Protein AF-A0A942HM84-F1 (afdb_monomer_lite)

Foldseek 3Di:
DVVVVVVVVVVVVVVVVVVVVCVVVVVVVDDPDPQDQLVDDDDDDPDPDDQSLLVLLLSQLLSQLCNLLVHGSVLVVQCLPDPVSVVVSCVVSVNDPVSSLVSLLRSNLRSLVSCCVVVVDPPVRSVVSNVCSVPDDSVVSSVCSVGVCCVVVCCCPSCVVPVVVVVVVDD

Radius of gyration: 23.22 Å; chains: 1; bounding box: 74×57×38 Å

Sequence (171 aa):
MSRAKLLVGGAILASLLLVGAYFAAGGASYEPLQTQDPCKPRPWRDPEGLQQIAEQFSLSALDGAACQLGVSRETLAQALASPEAREKFAKKYGIDDEKLAKAIRAGLIRAVDDAEEAGALTPILAVPLRGALEQMPLEEAIELVKDGRKLFEGANGILGPVSGLLEQLLP

pLDDT: mean 84.46, std 14.95, range [40.09, 97.5]

Structure (mmCIF, N/CA/C/O backbone):
data_AF-A0A942HM84-F1
#
_entry.id   AF-A0A942HM84-F1
#
loop_
_atom_site.group_PDB
_atom_site.id
_atom_site.type_symbol
_atom_site.label_atom_id
_atom_site.label_alt_id
_atom_site.label_comp_id
_atom_site.label_asym_id
_atom_site.label_entity_id
_atom_site.label_seq_id
_atom_site.pdbx_PDB_ins_code
_atom_site.Cartn_x
_atom_site.Cartn_y
_atom_site.Cartn_z
_atom_site.occupancy
_atom_site.B_iso_or_equiv
_atom_site.auth_seq_id
_atom_site.auth_comp_id
_atom_site.auth_asym_id
_atom_site.auth_atom_id
_atom_site.pdbx_PDB_model_num
ATOM 1 N N . MET A 1 1 ? -35.826 46.359 -10.840 1.00 58.72 1 MET A N 1
ATOM 2 C CA . MET A 1 1 ? -36.166 44.923 -10.666 1.00 58.72 1 MET A CA 1
ATOM 3 C C . MET A 1 1 ? -35.925 44.057 -11.907 1.00 58.72 1 MET A C 1
ATOM 5 O O . MET A 1 1 ? -35.516 42.918 -11.734 1.00 58.72 1 MET A O 1
ATOM 9 N N . SER A 1 2 ? -36.122 44.543 -13.139 1.00 74.38 2 SER A N 1
ATOM 10 C CA . SER A 1 2 ? -36.032 43.701 -14.352 1.00 74.38 2 SER A CA 1
ATOM 11 C C . SER A 1 2 ? -34.616 43.233 -14.723 1.00 74.38 2 SER A C 1
ATOM 13 O O . SER A 1 2 ? -34.453 42.095 -15.142 1.00 74.38 2 SER A O 1
ATOM 15 N N . ARG A 1 3 ? -33.573 44.049 -14.499 1.00 80.88 3 ARG A N 1
ATOM 16 C CA . ARG A 1 3 ? -32.171 43.659 -14.775 1.00 80.88 3 ARG A CA 1
ATOM 17 C C . ARG A 1 3 ? -31.666 42.538 -13.862 1.00 80.88 3 ARG A C 1
ATOM 19 O O . ARG A 1 3 ? -31.024 41.615 -14.337 1.00 80.88 3 ARG A O 1
ATOM 26 N N . ALA A 1 4 ? -32.015 42.585 -12.576 1.00 80.25 4 ALA A N 1
ATOM 27 C CA . ALA A 1 4 ? -31.665 41.530 -11.624 1.00 80.25 4 ALA A CA 1
ATOM 28 C C . ALA A 1 4 ? -32.347 40.199 -11.981 1.00 80.25 4 ALA A C 1
ATOM 30 O O . ALA A 1 4 ? -31.697 39.162 -11.991 1.00 80.25 4 ALA A O 1
ATOM 31 N N . LYS A 1 5 ? -33.633 40.235 -12.362 1.00 87.12 5 LYS A N 1
ATOM 32 C CA . LYS A 1 5 ? -34.357 39.042 -12.828 1.00 87.12 5 LYS A CA 1
ATOM 33 C C . LYS A 1 5 ? -33.765 38.464 -14.120 1.00 87.12 5 LYS A C 1
ATOM 35 O O . LYS A 1 5 ? -33.683 37.249 -14.239 1.00 87.12 5 LYS A O 1
ATOM 40 N N . LEU A 1 6 ? -33.318 39.314 -15.048 1.00 89.88 6 LEU A N 1
ATOM 41 C CA . LEU A 1 6 ? -32.644 38.883 -16.280 1.00 89.88 6 LEU A CA 1
ATOM 42 C C . LEU A 1 6 ? -31.278 38.244 -16.007 1.00 89.88 6 LEU A C 1
ATOM 44 O O . LEU A 1 6 ? -30.969 37.221 -16.605 1.00 89.88 6 LEU A O 1
ATOM 48 N N . LEU A 1 7 ? -30.486 38.801 -15.088 1.00 92.19 7 LEU A N 1
ATOM 49 C CA . LEU A 1 7 ? -29.196 38.219 -14.703 1.00 92.19 7 LEU A CA 1
ATOM 50 C C . LEU A 1 7 ? -29.369 36.867 -14.004 1.00 92.19 7 LEU A C 1
ATOM 52 O O . LEU A 1 7 ? -28.691 35.907 -14.358 1.00 92.19 7 LEU A O 1
ATOM 56 N N . VAL A 1 8 ? -30.312 36.771 -13.063 1.00 92.38 8 VAL A N 1
ATOM 57 C CA . VAL A 1 8 ? -30.623 35.509 -12.374 1.00 92.38 8 VAL A CA 1
ATOM 58 C C . VAL A 1 8 ? -31.156 34.470 -13.362 1.00 92.38 8 VAL A C 1
ATOM 60 O O . VAL A 1 8 ? -30.687 33.337 -13.368 1.00 92.38 8 VAL A O 1
ATOM 63 N N . GLY A 1 9 ? -32.083 34.858 -14.243 1.00 94.00 9 GLY A N 1
ATOM 64 C CA . GLY A 1 9 ? -32.607 33.971 -15.282 1.00 94.00 9 GLY A CA 1
ATOM 65 C C . GLY A 1 9 ? -31.525 33.497 -16.255 1.00 94.00 9 GLY A C 1
ATOM 66 O O . GLY A 1 9 ? -31.461 32.312 -16.565 1.00 94.00 9 GLY A O 1
ATOM 67 N N . GLY A 1 10 ? -30.636 34.398 -16.683 1.00 95.06 10 GLY A N 1
ATOM 68 C CA . GLY A 1 10 ? -29.509 34.073 -17.556 1.00 95.06 10 GLY A CA 1
ATOM 69 C C . GLY A 1 10 ? -28.513 33.109 -16.910 1.00 95.06 10 GLY A C 1
ATOM 70 O O . GLY A 1 10 ? -28.090 32.156 -17.558 1.00 95.06 10 GLY A O 1
ATOM 71 N N . ALA A 1 11 ? -28.191 33.302 -15.628 1.00 95.19 11 ALA A N 1
ATOM 72 C CA . ALA A 1 11 ? -27.314 32.398 -14.885 1.00 95.19 11 ALA A CA 1
ATOM 73 C C . ALA A 1 11 ? -27.915 30.989 -14.762 1.00 95.19 11 ALA A C 1
ATOM 75 O O . ALA A 1 11 ? -27.229 30.011 -15.044 1.00 95.19 11 ALA A O 1
ATOM 76 N N . ILE A 1 12 ? -29.207 30.883 -14.427 1.00 96.88 12 ILE A N 1
ATOM 77 C CA . ILE A 1 12 ? -29.910 29.592 -14.355 1.00 96.88 12 ILE A CA 1
ATOM 78 C C . ILE A 1 12 ? -29.875 28.886 -15.714 1.00 96.88 12 ILE A C 1
ATOM 80 O O . ILE A 1 12 ? -29.551 27.701 -15.786 1.00 96.88 12 ILE A O 1
ATOM 84 N N . LEU A 1 13 ? -30.171 29.613 -16.796 1.00 97.38 13 LEU A N 1
ATOM 85 C CA . LEU A 1 13 ? -30.169 29.050 -18.144 1.00 97.38 13 LEU A CA 1
ATOM 86 C C . LEU A 1 13 ? -28.773 28.547 -18.543 1.00 97.38 13 LEU A C 1
ATOM 88 O O . LEU A 1 13 ? -28.645 27.448 -19.077 1.00 97.38 13 LEU A O 1
ATOM 92 N N . ALA A 1 14 ? -27.731 29.326 -18.243 1.00 96.75 14 ALA A N 1
ATOM 93 C CA . ALA A 1 14 ? -26.346 28.953 -18.509 1.00 96.75 14 ALA A CA 1
ATOM 94 C C . ALA A 1 14 ? -25.923 27.703 -17.718 1.00 96.75 14 ALA A C 1
ATOM 96 O O . ALA A 1 14 ? -25.310 26.806 -18.292 1.00 96.75 14 ALA A O 1
ATOM 97 N N . SER A 1 15 ? -26.292 27.599 -16.436 1.00 96.19 15 SER A N 1
ATOM 98 C CA . SER A 1 15 ? -26.023 26.408 -15.619 1.00 96.19 15 SER A CA 1
ATOM 99 C C . SER A 1 15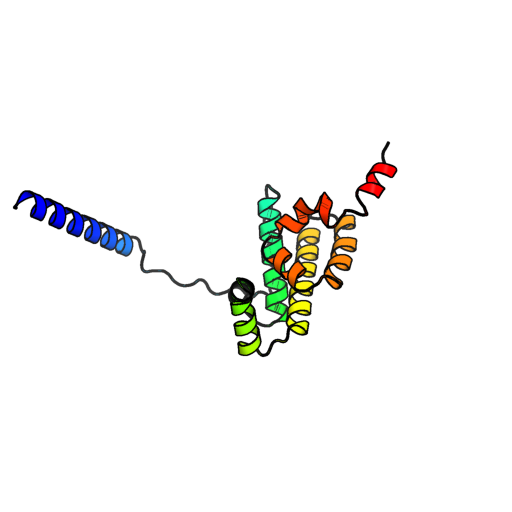 ? -26.728 25.164 -16.163 1.00 96.19 15 SER A C 1
ATOM 101 O O . SER A 1 15 ? -26.104 24.111 -16.267 1.00 96.19 15 SER A O 1
ATOM 103 N N . LEU A 1 16 ? -28.001 25.278 -16.556 1.00 97.50 16 LEU A N 1
ATOM 104 C CA . LEU A 1 16 ? -28.750 24.160 -17.142 1.00 97.50 16 LEU A CA 1
ATOM 105 C C . LEU A 1 16 ? -28.162 23.716 -18.486 1.00 97.50 16 LEU A C 1
ATOM 107 O O . LEU A 1 16 ? -28.052 22.517 -18.733 1.00 97.50 16 LEU A O 1
ATOM 111 N N . LEU A 1 17 ? -27.739 24.664 -19.328 1.00 97.19 17 LEU A N 1
ATOM 112 C CA . LEU A 1 17 ? -27.051 24.364 -20.586 1.00 97.19 17 LEU A CA 1
ATOM 113 C C . LEU A 1 17 ? -25.729 23.627 -20.353 1.00 97.19 17 LEU A C 1
ATOM 115 O O . LEU A 1 17 ? -25.451 22.657 -21.051 1.00 97.19 17 LEU A O 1
ATOM 119 N N . LEU A 1 18 ? -24.945 24.042 -19.357 1.00 96.50 18 LEU A N 1
ATOM 120 C CA . LEU A 1 18 ? -23.699 23.373 -18.969 1.00 96.50 18 LEU A CA 1
ATOM 121 C C . LEU A 1 18 ? -23.940 21.929 -18.514 1.00 96.50 18 LEU A C 1
ATOM 123 O O . LEU A 1 18 ? -23.255 21.018 -18.972 1.00 96.50 18 LEU A O 1
ATOM 127 N N . VAL A 1 19 ? -24.942 21.712 -17.658 1.00 95.12 19 VAL A N 1
ATOM 128 C CA . VAL A 1 19 ? -25.331 20.373 -17.193 1.00 95.12 19 VAL A CA 1
ATOM 129 C C . VAL A 1 19 ? -25.799 19.506 -18.367 1.00 95.12 19 VAL A C 1
ATOM 131 O O . VAL A 1 19 ? -25.358 18.368 -18.503 1.00 95.12 19 VAL A O 1
ATOM 134 N N . GLY A 1 20 ? -26.635 20.046 -19.258 1.00 94.94 20 GLY A N 1
ATOM 135 C CA . GLY A 1 20 ? -27.089 19.342 -20.460 1.00 94.94 20 GLY A CA 1
ATOM 136 C C . GLY A 1 20 ? -25.943 18.971 -21.406 1.00 94.94 20 GLY A C 1
ATOM 137 O O . GLY A 1 20 ? -25.883 17.837 -21.878 1.00 94.94 20 GLY A O 1
ATOM 138 N N . ALA A 1 21 ? -24.998 19.888 -21.633 1.00 94.94 21 ALA A N 1
ATOM 139 C CA . ALA A 1 21 ? -23.797 19.624 -22.423 1.00 94.94 21 ALA A CA 1
ATOM 140 C C . ALA A 1 21 ? -22.923 18.531 -21.786 1.00 94.94 21 ALA A C 1
ATOM 142 O O . ALA A 1 21 ? -22.431 17.657 -22.496 1.00 94.94 21 ALA A O 1
ATOM 143 N N . TYR A 1 22 ? -22.782 18.531 -20.456 1.00 92.94 22 TYR A N 1
ATOM 144 C CA . TYR A 1 22 ? -22.064 17.485 -19.727 1.00 92.94 22 TYR A CA 1
ATOM 145 C C . TYR A 1 22 ? -22.719 16.110 -19.903 1.00 92.94 22 TYR A C 1
ATOM 147 O O . TYR A 1 22 ? -22.034 15.142 -20.223 1.00 92.94 22 TYR A O 1
ATOM 155 N N . PHE A 1 23 ? -24.048 16.018 -19.781 1.00 93.31 23 PHE A N 1
ATOM 156 C CA . PHE A 1 23 ? -24.774 14.773 -20.046 1.00 93.31 23 PHE A CA 1
ATOM 157 C C . PHE A 1 23 ? -24.606 14.298 -21.495 1.00 93.31 23 PHE A C 1
ATOM 159 O O . PHE A 1 23 ? -24.332 13.120 -21.717 1.00 93.31 23 PHE A O 1
ATOM 166 N N . ALA A 1 24 ? -24.716 15.206 -22.470 1.00 91.25 24 ALA A N 1
ATOM 167 C CA . ALA A 1 24 ? -24.531 14.889 -23.887 1.00 91.25 24 ALA A CA 1
ATOM 168 C C . ALA A 1 24 ? -23.100 14.424 -24.213 1.00 91.25 24 ALA A C 1
ATOM 170 O O . ALA A 1 24 ? -22.914 13.589 -25.092 1.00 91.25 24 ALA A O 1
ATOM 171 N N . ALA A 1 25 ? -22.100 14.917 -23.477 1.00 90.56 25 ALA A N 1
ATOM 172 C CA . ALA A 1 25 ? -20.707 14.488 -23.581 1.00 90.56 25 ALA A CA 1
ATOM 173 C C . ALA A 1 25 ? -20.417 13.141 -22.884 1.00 90.56 25 ALA A C 1
ATOM 175 O O . ALA A 1 25 ? -19.259 12.742 -22.795 1.00 90.56 25 ALA A O 1
ATOM 176 N N . GLY A 1 26 ? -21.440 12.443 -22.375 1.00 86.94 26 GLY A N 1
ATOM 177 C CA . GLY A 1 26 ? -21.270 11.169 -21.672 1.00 86.94 26 GLY A CA 1
ATOM 178 C C . GLY A 1 26 ? -20.996 11.318 -20.175 1.00 86.94 26 GLY A C 1
ATOM 179 O O . GLY A 1 26 ? -20.598 10.364 -19.520 1.00 86.94 26 GLY A O 1
ATOM 180 N N . GLY A 1 27 ? -21.260 12.481 -19.579 1.00 85.31 27 GLY A N 1
ATOM 181 C CA . GLY A 1 27 ? -21.084 12.702 -18.141 1.00 85.31 27 GLY A CA 1
ATOM 182 C C . GLY A 1 27 ? -21.900 11.766 -17.233 1.00 85.31 27 GLY A C 1
ATOM 183 O O . GLY A 1 27 ? -21.606 11.657 -16.047 1.00 85.31 27 GLY A O 1
ATOM 184 N N . ALA A 1 28 ? -22.903 11.067 -17.779 1.00 82.75 28 ALA A N 1
ATOM 185 C CA . ALA A 1 28 ? -23.668 10.033 -17.074 1.00 82.75 28 ALA A CA 1
ATOM 186 C C . ALA A 1 28 ? -23.266 8.592 -17.408 1.00 82.75 28 ALA A C 1
ATOM 188 O O . ALA A 1 28 ? -23.778 7.674 -16.776 1.00 82.75 28 ALA A O 1
ATOM 189 N N . SER A 1 29 ? -22.376 8.363 -18.373 1.00 81.62 29 SER A N 1
ATOM 190 C CA . SER A 1 29 ? -21.968 7.011 -18.772 1.00 81.62 29 SER A CA 1
ATOM 191 C C . SER A 1 29 ? -20.819 6.476 -17.916 1.00 81.62 29 SER A C 1
ATOM 193 O O . SER A 1 29 ? -19.980 5.723 -18.405 1.00 81.62 29 SER A O 1
ATOM 195 N N . TYR A 1 30 ? -20.730 6.900 -16.652 1.00 75.50 30 TYR A N 1
ATOM 196 C CA . TYR A 1 30 ? -19.740 6.356 -15.734 1.00 75.50 30 TYR A CA 1
ATOM 197 C C . TYR A 1 30 ? -20.119 4.916 -15.386 1.00 75.50 30 TYR A C 1
ATOM 199 O O . TYR A 1 30 ? -21.032 4.671 -14.599 1.00 75.50 30 TYR A O 1
ATOM 207 N N . GLU A 1 31 ? -19.394 3.968 -15.962 1.00 73.88 31 GLU A N 1
ATOM 208 C CA . GLU A 1 31 ? -19.378 2.586 -15.508 1.00 73.88 31 GLU A CA 1
ATOM 209 C C . GLU A 1 31 ? -18.129 2.386 -14.644 1.00 73.88 31 GLU A C 1
ATOM 211 O O . GLU A 1 31 ? -17.013 2.631 -15.118 1.00 73.88 31 GLU A O 1
ATOM 216 N N . PRO A 1 32 ? -18.277 1.969 -13.371 1.00 69.00 32 PRO A N 1
ATOM 217 C CA . PRO A 1 32 ? -17.132 1.611 -12.556 1.00 69.00 32 PRO A CA 1
ATOM 218 C C . PRO A 1 32 ? -16.352 0.508 -13.269 1.00 69.00 32 PRO A C 1
ATOM 220 O O . PRO A 1 32 ? -16.881 -0.578 -13.519 1.00 69.00 32 PRO A O 1
ATOM 223 N N . LEU A 1 33 ? -15.093 0.785 -13.603 1.00 69.88 33 LEU A N 1
ATOM 224 C CA . LEU A 1 33 ? -14.178 -0.241 -14.090 1.00 69.88 33 LEU A CA 1
ATOM 225 C C . LEU A 1 33 ? -14.147 -1.385 -13.072 1.00 69.88 33 LEU A C 1
ATOM 227 O O . LEU A 1 33 ? -14.095 -1.140 -11.863 1.00 69.88 33 LEU A O 1
ATOM 231 N N . GLN A 1 34 ? -14.187 -2.630 -13.555 1.00 71.44 34 GLN A N 1
ATOM 232 C CA . GLN A 1 34 ? -14.058 -3.775 -12.661 1.00 71.44 34 GLN A CA 1
ATOM 233 C C . GLN A 1 34 ? -12.760 -3.665 -11.861 1.00 71.44 34 GLN A C 1
ATOM 235 O O . GLN A 1 34 ? -11.687 -3.401 -12.413 1.00 71.44 34 GLN A O 1
ATOM 240 N N . THR A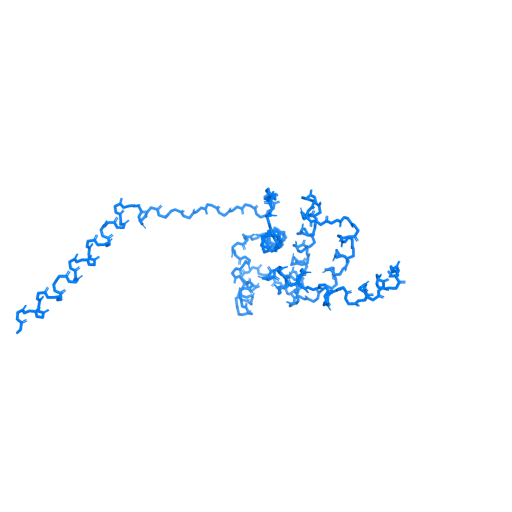 1 35 ? -12.878 -3.876 -10.552 1.00 76.00 35 THR A N 1
ATOM 241 C CA . THR A 1 35 ? -11.734 -3.963 -9.649 1.00 76.00 35 THR A CA 1
ATOM 242 C C . THR A 1 35 ? -10.826 -5.080 -10.132 1.00 76.00 35 THR A C 1
ATOM 244 O O . THR A 1 35 ? -11.266 -6.224 -10.271 1.00 76.00 35 THR A O 1
ATOM 247 N N . GLN A 1 36 ? -9.574 -4.738 -10.416 1.00 81.06 36 GLN A N 1
ATOM 248 C CA . GLN A 1 36 ? -8.592 -5.715 -10.861 1.00 81.06 36 GLN A CA 1
ATOM 249 C C . GLN A 1 36 ? -8.286 -6.704 -9.737 1.00 81.06 36 GLN A C 1
ATOM 251 O O . GLN A 1 36 ? -8.334 -6.358 -8.557 1.00 81.06 36 GLN A O 1
ATOM 256 N N . ASP A 1 37 ? -7.973 -7.938 -10.123 1.00 89.00 37 ASP A N 1
ATOM 257 C CA . ASP A 1 37 ? -7.563 -8.980 -9.188 1.00 89.00 37 ASP A CA 1
ATOM 258 C C . ASP A 1 37 ? -6.213 -8.592 -8.552 1.00 89.00 37 ASP A C 1
ATOM 260 O O . ASP A 1 37 ? -5.215 -8.517 -9.277 1.00 89.00 37 ASP A O 1
ATOM 264 N N . PRO A 1 38 ? -6.156 -8.351 -7.228 1.00 92.12 38 PRO A N 1
ATOM 265 C CA . PRO A 1 38 ? -4.935 -7.916 -6.551 1.00 92.12 38 PRO A CA 1
ATOM 266 C C . PRO A 1 38 ? -3.854 -9.005 -6.523 1.00 92.12 38 PRO A C 1
ATOM 268 O O . PRO A 1 38 ? -2.682 -8.712 -6.309 1.00 92.12 38 PRO A O 1
ATOM 271 N N . CYS A 1 39 ? -4.215 -10.272 -6.745 1.00 94.19 39 CYS A N 1
ATOM 272 C CA . CYS A 1 39 ? -3.245 -11.358 -6.788 1.00 94.19 39 CYS A CA 1
ATOM 273 C C . CYS A 1 39 ? -2.518 -11.445 -8.135 1.00 94.19 39 CYS A C 1
ATOM 275 O O . CYS A 1 39 ? -1.417 -12.006 -8.204 1.00 94.19 39 CYS A O 1
ATOM 277 N N . LYS A 1 40 ? -3.093 -10.884 -9.207 1.00 90.56 40 LYS A N 1
ATOM 278 C CA . LYS A 1 40 ? -2.468 -10.910 -10.531 1.00 90.56 40 LYS A CA 1
ATOM 279 C C . LYS A 1 40 ? -1.341 -9.880 -10.618 1.00 90.56 40 LYS A C 1
ATOM 281 O O . LYS A 1 40 ? -1.514 -8.749 -10.169 1.00 90.56 40 LYS A O 1
ATOM 286 N N . PRO A 1 41 ? -0.190 -10.246 -11.207 1.00 80.69 41 PRO A N 1
ATOM 287 C CA . PRO A 1 41 ? 0.898 -9.301 -11.411 1.00 80.69 41 PRO A CA 1
ATOM 288 C C . PRO A 1 41 ? 0.445 -8.149 -12.313 1.00 80.69 41 PRO A C 1
ATOM 290 O O . PRO A 1 41 ? -0.282 -8.346 -13.293 1.00 80.69 41 PRO A O 1
ATOM 293 N N . ARG A 1 42 ? 0.882 -6.936 -11.970 1.00 79.31 42 ARG A N 1
ATOM 294 C CA . ARG A 1 42 ? 0.713 -5.743 -12.799 1.00 79.31 42 ARG A CA 1
ATOM 295 C C . ARG A 1 42 ? 1.991 -5.530 -13.611 1.00 79.31 42 ARG A C 1
ATOM 297 O O . ARG A 1 42 ? 3.070 -5.661 -13.045 1.00 79.31 42 ARG A O 1
ATOM 304 N N . PRO A 1 43 ? 1.899 -5.138 -14.893 1.00 81.06 43 PRO A N 1
ATOM 305 C CA . PRO A 1 43 ? 3.076 -4.691 -15.625 1.00 81.06 43 PRO A CA 1
ATOM 306 C C . PRO A 1 43 ? 3.687 -3.462 -14.944 1.00 81.06 43 PRO A C 1
ATOM 308 O O . PRO A 1 43 ? 3.020 -2.430 -14.805 1.00 81.06 43 PRO A O 1
ATOM 311 N N . TRP A 1 44 ? 4.950 -3.578 -14.542 1.00 80.12 44 TRP A N 1
ATOM 312 C CA . TRP A 1 44 ? 5.733 -2.433 -14.103 1.00 80.12 44 TRP A CA 1
ATOM 313 C C . TRP A 1 44 ? 5.945 -1.503 -15.299 1.00 80.12 44 TRP A C 1
ATOM 315 O O . TRP A 1 44 ? 6.417 -1.919 -16.358 1.00 80.12 44 TRP A O 1
ATOM 325 N N . ARG A 1 45 ? 5.516 -0.251 -15.165 1.00 80.62 45 ARG A N 1
ATOM 326 C CA . ARG A 1 45 ? 5.712 0.785 -16.185 1.00 80.62 45 ARG A CA 1
ATOM 327 C C . ARG A 1 45 ? 7.118 1.338 -16.033 1.00 80.62 45 ARG A C 1
ATOM 329 O O . ARG A 1 45 ? 7.524 1.549 -14.897 1.00 80.62 45 ARG A O 1
ATOM 336 N N . ASP A 1 46 ? 7.805 1.607 -17.139 1.00 74.56 46 ASP A N 1
ATOM 337 C CA . ASP A 1 46 ? 9.120 2.259 -17.144 1.00 74.56 46 ASP A CA 1
ATOM 338 C C . ASP A 1 46 ? 8.982 3.693 -16.587 1.00 74.56 46 ASP A C 1
ATOM 340 O O . ASP A 1 46 ? 8.423 4.560 -17.267 1.00 74.56 46 ASP A O 1
ATOM 344 N N . PRO A 1 47 ? 9.320 3.938 -15.308 1.00 74.44 47 PRO A N 1
ATOM 345 C CA . PRO A 1 47 ? 9.053 5.207 -14.655 1.00 74.44 47 PRO A CA 1
ATOM 346 C C . PRO A 1 47 ? 10.221 6.170 -14.891 1.00 74.44 47 PRO A C 1
ATOM 348 O O . PRO A 1 47 ? 11.359 5.880 -14.538 1.00 74.44 47 PRO A O 1
ATOM 351 N N . GLU A 1 48 ? 9.937 7.367 -15.393 1.00 74.62 48 GLU A N 1
ATOM 352 C CA . GLU A 1 48 ? 10.945 8.409 -15.637 1.00 74.62 48 GLU A CA 1
ATOM 353 C C . GLU A 1 48 ? 11.394 9.154 -14.355 1.00 74.62 48 GLU A C 1
ATOM 355 O O . GLU A 1 48 ? 12.165 10.112 -14.426 1.00 74.62 48 GLU A O 1
ATOM 360 N N . GLY A 1 49 ? 10.946 8.743 -13.158 1.00 78.25 49 GLY A N 1
ATOM 361 C CA . GLY A 1 49 ? 11.347 9.381 -11.902 1.00 78.25 49 GLY A CA 1
ATOM 362 C C . GLY A 1 49 ? 10.895 8.703 -10.604 1.00 78.25 49 GLY A C 1
ATOM 363 O O . GLY A 1 49 ? 9.994 7.864 -10.570 1.00 78.25 49 GLY A O 1
ATOM 364 N N . LEU A 1 50 ? 11.503 9.141 -9.492 1.00 78.44 50 LEU A N 1
ATOM 365 C CA . LEU A 1 50 ? 11.296 8.593 -8.140 1.00 78.44 50 LEU A CA 1
ATOM 366 C C . LEU A 1 50 ? 9.831 8.607 -7.689 1.00 78.44 50 LEU A C 1
ATOM 368 O O . LEU A 1 50 ? 9.378 7.674 -7.033 1.00 78.44 50 LEU A O 1
ATOM 372 N N . GLN A 1 51 ? 9.073 9.639 -8.065 1.00 81.50 51 GLN A N 1
ATOM 373 C CA . GLN A 1 51 ? 7.657 9.750 -7.716 1.00 81.50 51 GLN A CA 1
ATOM 374 C C . GLN A 1 51 ? 6.830 8.600 -8.309 1.00 81.50 51 GLN A C 1
ATOM 376 O O . GLN A 1 51 ? 5.961 8.046 -7.642 1.00 81.50 51 GLN A O 1
ATOM 381 N N . GLN A 1 52 ? 7.117 8.227 -9.556 1.00 83.62 52 GLN A N 1
ATOM 382 C CA . GLN A 1 52 ? 6.398 7.173 -10.271 1.00 83.62 52 GLN A CA 1
ATOM 383 C C . GLN A 1 52 ? 6.840 5.786 -9.790 1.00 83.62 52 GLN A C 1
ATOM 385 O O . GLN A 1 52 ? 6.022 4.871 -9.742 1.00 83.62 52 GLN A O 1
ATOM 390 N N . ILE A 1 53 ? 8.106 5.637 -9.384 1.00 85.19 53 ILE A N 1
ATOM 391 C CA . ILE A 1 53 ? 8.598 4.433 -8.699 1.00 85.19 53 ILE A CA 1
ATOM 392 C C . ILE A 1 53 ? 7.866 4.256 -7.366 1.00 85.19 53 ILE A C 1
ATOM 394 O O . ILE A 1 53 ? 7.324 3.186 -7.106 1.00 85.19 53 ILE A O 1
ATOM 398 N N . ALA A 1 54 ? 7.793 5.309 -6.548 1.00 86.69 54 ALA A N 1
ATOM 399 C CA . ALA A 1 54 ? 7.094 5.285 -5.266 1.00 86.69 54 ALA A CA 1
ATOM 400 C C . ALA A 1 54 ? 5.603 4.953 -5.420 1.00 86.69 54 ALA A C 1
ATOM 402 O O . ALA A 1 54 ? 5.068 4.159 -4.650 1.00 86.69 54 ALA A O 1
ATOM 403 N N . GLU A 1 55 ? 4.939 5.510 -6.435 1.00 89.94 55 GLU A N 1
ATOM 404 C CA . GLU A 1 55 ? 3.547 5.182 -6.745 1.00 89.94 55 GLU A CA 1
ATOM 405 C C . GLU A 1 55 ? 3.384 3.696 -7.098 1.00 89.94 55 GLU A C 1
ATOM 407 O O . GLU A 1 55 ? 2.514 3.019 -6.550 1.00 89.94 55 GLU A O 1
ATOM 412 N N . GLN A 1 56 ? 4.231 3.162 -7.982 1.00 91.06 56 GLN A N 1
ATOM 413 C CA . GLN A 1 56 ? 4.169 1.750 -8.367 1.00 91.06 56 GLN A CA 1
ATOM 414 C C . GLN A 1 56 ? 4.481 0.814 -7.202 1.00 91.06 56 GLN A C 1
ATOM 416 O O . GLN A 1 56 ? 3.790 -0.191 -7.037 1.00 91.06 56 GLN A O 1
ATOM 421 N N . PHE A 1 57 ? 5.435 1.193 -6.355 1.00 91.88 57 PHE A N 1
ATOM 422 C CA . PHE A 1 57 ? 5.752 0.486 -5.123 1.00 91.88 57 PHE A CA 1
ATOM 423 C C . PHE A 1 57 ? 4.544 0.437 -4.177 1.00 91.88 57 PHE A C 1
ATOM 425 O O . PHE A 1 57 ? 4.099 -0.646 -3.802 1.00 91.88 57 PHE A O 1
ATOM 432 N N . SER A 1 58 ? 3.949 1.589 -3.843 1.00 92.88 58 SER A N 1
ATOM 433 C CA . SER A 1 58 ? 2.755 1.668 -2.989 1.00 92.88 58 SER A CA 1
ATOM 434 C C . SER A 1 58 ? 1.597 0.835 -3.537 1.00 92.88 58 SER A C 1
ATOM 436 O O . SER A 1 58 ? 0.900 0.146 -2.790 1.00 92.88 58 SER A O 1
ATOM 438 N N . LEU A 1 59 ? 1.392 0.872 -4.854 1.00 92.88 59 LEU A N 1
ATOM 439 C CA . LEU A 1 59 ? 0.337 0.104 -5.493 1.00 92.88 59 LEU A CA 1
ATOM 440 C C . LEU A 1 59 ? 0.599 -1.406 -5.456 1.00 92.88 59 LEU A C 1
ATOM 442 O O . LEU A 1 59 ? -0.334 -2.150 -5.162 1.00 92.88 59 LEU A O 1
ATOM 446 N N . SER A 1 60 ? 1.829 -1.852 -5.728 1.00 94.00 60 SER A N 1
ATOM 447 C CA . SER A 1 60 ? 2.206 -3.266 -5.596 1.00 94.00 60 SER A CA 1
ATOM 448 C C . SER A 1 60 ? 2.055 -3.739 -4.146 1.00 94.00 60 SER A C 1
ATOM 450 O O . SER A 1 60 ? 1.502 -4.811 -3.894 1.00 94.00 60 SER A O 1
ATOM 452 N N . ALA A 1 61 ? 2.418 -2.894 -3.176 1.00 95.38 61 ALA A N 1
ATOM 453 C CA . ALA A 1 61 ? 2.276 -3.223 -1.766 1.00 95.38 61 ALA A CA 1
ATOM 454 C C . ALA A 1 61 ? 0.810 -3.404 -1.356 1.00 95.38 61 ALA A C 1
ATOM 456 O O . ALA A 1 61 ? 0.464 -4.372 -0.673 1.00 95.38 61 ALA A O 1
ATOM 457 N N . LEU A 1 62 ? -0.071 -2.510 -1.815 1.00 95.50 62 LEU A N 1
ATOM 458 C CA . LEU A 1 62 ? -1.512 -2.651 -1.614 1.00 95.50 62 LEU A CA 1
ATOM 459 C C . LEU A 1 62 ? -2.069 -3.903 -2.297 1.00 95.50 62 LEU A C 1
ATOM 461 O O . LEU A 1 62 ? -2.897 -4.582 -1.696 1.00 95.50 62 LEU A O 1
ATOM 465 N N . ASP A 1 63 ? -1.630 -4.214 -3.518 1.00 95.38 63 ASP A N 1
ATOM 466 C CA . ASP A 1 63 ? -2.069 -5.403 -4.257 1.00 95.38 63 ASP A CA 1
ATOM 467 C C . ASP A 1 63 ? -1.655 -6.689 -3.512 1.00 95.38 63 ASP A C 1
ATOM 469 O O . ASP A 1 63 ? -2.495 -7.540 -3.212 1.00 95.38 63 ASP A O 1
ATOM 473 N N . GLY A 1 64 ? -0.395 -6.795 -3.078 1.00 95.62 64 GLY A N 1
ATOM 474 C CA . GLY A 1 64 ? 0.088 -7.940 -2.303 1.00 95.62 64 GLY A CA 1
ATOM 475 C C . GLY A 1 64 ? -0.637 -8.120 -0.965 1.00 95.62 64 GLY A C 1
ATOM 476 O O . GLY A 1 64 ? -1.048 -9.232 -0.624 1.00 95.62 64 GLY A O 1
ATOM 477 N N . ALA A 1 65 ? -0.865 -7.031 -0.227 1.00 97.19 65 ALA A N 1
ATOM 478 C CA . ALA A 1 65 ? -1.594 -7.080 1.037 1.00 97.19 65 ALA A CA 1
ATOM 479 C C . ALA A 1 65 ? -3.082 -7.418 0.842 1.00 97.19 65 ALA A C 1
ATOM 481 O O . ALA A 1 65 ? -3.642 -8.227 1.584 1.00 97.19 65 ALA A O 1
ATOM 482 N N . ALA A 1 66 ? -3.728 -6.848 -0.176 1.00 96.50 66 ALA A N 1
ATOM 483 C CA . ALA A 1 66 ? -5.122 -7.133 -0.501 1.00 96.50 66 ALA A CA 1
ATOM 484 C C . ALA A 1 66 ? -5.309 -8.592 -0.944 1.00 96.50 66 ALA A C 1
ATOM 486 O O . ALA A 1 66 ? -6.264 -9.240 -0.512 1.00 96.50 66 ALA A O 1
ATOM 487 N N . CYS A 1 67 ? -4.352 -9.138 -1.702 1.00 96.62 67 CYS A N 1
ATOM 488 C CA . CYS A 1 67 ? -4.311 -10.552 -2.064 1.00 96.62 67 CYS A CA 1
ATOM 489 C C . CYS A 1 67 ? -4.240 -11.460 -0.822 1.00 96.62 67 CYS A C 1
ATOM 491 O O . CYS A 1 67 ? -5.020 -12.403 -0.702 1.00 96.62 67 CYS A O 1
ATOM 493 N N . GLN A 1 68 ? -3.377 -11.138 0.150 1.00 96.69 68 GLN A N 1
ATOM 494 C CA . GLN A 1 68 ? -3.270 -11.889 1.413 1.00 96.69 68 GLN A CA 1
ATOM 495 C C . GLN A 1 68 ? -4.550 -11.834 2.261 1.00 96.69 68 GLN A C 1
ATOM 497 O O . GLN A 1 68 ? -4.888 -12.795 2.952 1.00 96.69 68 GLN A O 1
ATOM 502 N N . LEU A 1 69 ? -5.269 -10.711 2.223 1.00 96.50 69 LEU A N 1
ATOM 503 C CA . LEU A 1 69 ? -6.509 -10.521 2.981 1.00 96.50 69 LEU A CA 1
ATOM 504 C C . LEU A 1 69 ? -7.761 -11.015 2.242 1.00 96.50 69 LEU A C 1
ATOM 506 O O . LEU A 1 69 ? -8.820 -11.096 2.863 1.00 96.50 69 LEU A O 1
ATOM 510 N N . GLY A 1 70 ? -7.658 -11.350 0.953 1.00 95.12 70 GLY A N 1
ATOM 511 C CA . GLY A 1 70 ? -8.794 -11.769 0.129 1.00 95.12 70 GLY A CA 1
ATOM 512 C C . GLY A 1 70 ? -9.812 -10.650 -0.123 1.00 95.12 70 GLY A C 1
ATOM 513 O O . GLY A 1 70 ? -11.009 -10.915 -0.210 1.00 95.12 70 GLY A O 1
ATOM 514 N N . VAL A 1 71 ? -9.357 -9.396 -0.200 1.00 95.19 71 VAL A N 1
ATOM 515 C CA . VAL A 1 71 ? -10.198 -8.210 -0.453 1.00 95.19 71 VAL A CA 1
ATOM 516 C C . VAL A 1 71 ? -9.710 -7.465 -1.691 1.00 95.19 71 VAL A C 1
ATOM 518 O O . VAL A 1 71 ? -8.608 -7.717 -2.163 1.00 95.19 71 VAL A O 1
ATOM 521 N N . SER A 1 72 ? -10.495 -6.523 -2.224 1.00 94.12 72 SER A N 1
ATOM 522 C CA . SER A 1 72 ? -9.998 -5.668 -3.310 1.00 94.12 72 SER A CA 1
ATOM 523 C C . SER A 1 72 ? -8.978 -4.648 -2.800 1.00 94.12 72 SER A C 1
ATOM 525 O O . SER A 1 72 ? -9.048 -4.196 -1.650 1.00 94.12 72 SER A O 1
ATOM 527 N N . ARG A 1 73 ? -8.067 -4.221 -3.680 1.00 93.50 73 ARG A N 1
ATOM 528 C CA . ARG A 1 73 ? -7.102 -3.151 -3.396 1.00 93.50 73 ARG A CA 1
ATOM 529 C C . ARG A 1 73 ? -7.800 -1.876 -2.923 1.00 93.50 73 ARG A C 1
ATOM 531 O O . ARG A 1 73 ? -7.356 -1.251 -1.970 1.00 93.50 73 ARG A O 1
ATOM 538 N N . GLU A 1 74 ? -8.906 -1.498 -3.558 1.00 92.69 74 GLU A N 1
ATOM 539 C CA . GLU A 1 74 ? -9.667 -0.285 -3.238 1.00 92.69 74 GLU A CA 1
ATOM 540 C C . GLU A 1 74 ? -10.288 -0.375 -1.840 1.00 92.69 74 GLU A C 1
ATOM 542 O O . GLU A 1 74 ? -10.280 0.600 -1.089 1.00 92.69 74 GLU A O 1
ATOM 547 N N . THR A 1 75 ? -10.765 -1.569 -1.466 1.00 94.62 75 THR A N 1
ATOM 548 C CA . THR A 1 75 ? -11.280 -1.841 -0.120 1.00 94.62 75 THR A CA 1
ATOM 549 C C . THR A 1 75 ? -10.174 -1.662 0.916 1.00 94.62 75 THR A C 1
ATOM 551 O O . THR A 1 75 ? -10.393 -1.012 1.938 1.00 94.62 75 THR A O 1
ATOM 554 N N . LEU A 1 76 ? -8.982 -2.211 0.653 1.00 95.69 76 LEU A N 1
ATOM 555 C CA . LEU A 1 76 ? -7.850 -2.080 1.565 1.00 95.69 76 LEU A CA 1
ATOM 556 C C . LEU A 1 76 ? -7.335 -0.636 1.632 1.00 95.69 76 LEU A C 1
ATOM 558 O O . LEU A 1 76 ? -7.120 -0.117 2.722 1.00 95.69 76 LEU A O 1
ATOM 562 N N . ALA A 1 77 ? -7.200 0.049 0.498 1.00 94.69 77 ALA A N 1
ATOM 563 C CA . ALA A 1 77 ? -6.773 1.445 0.444 1.00 94.69 77 ALA A CA 1
ATOM 564 C C . ALA A 1 77 ? -7.712 2.352 1.257 1.00 94.69 77 ALA A C 1
ATOM 566 O O . ALA A 1 77 ? -7.255 3.185 2.041 1.00 94.69 77 ALA A O 1
ATOM 567 N N . GLN A 1 78 ? -9.027 2.142 1.138 1.00 95.12 78 GLN A N 1
ATOM 568 C CA . GLN A 1 78 ? -10.015 2.850 1.950 1.00 95.12 78 GLN A CA 1
ATOM 569 C C . GLN A 1 78 ? -9.882 2.508 3.439 1.00 95.12 78 GLN A C 1
ATOM 571 O O . GLN A 1 78 ? -9.992 3.398 4.280 1.00 95.12 78 GLN A O 1
ATOM 576 N N . ALA A 1 79 ? -9.634 1.239 3.773 1.00 95.56 79 ALA A N 1
ATOM 577 C CA . ALA A 1 79 ? -9.439 0.809 5.153 1.00 95.56 79 ALA A CA 1
ATOM 578 C C . ALA A 1 79 ? -8.215 1.469 5.799 1.00 95.56 79 ALA A C 1
ATOM 580 O O . ALA A 1 79 ? -8.265 1.841 6.966 1.00 95.56 79 ALA A O 1
ATOM 581 N N . LEU A 1 80 ? -7.129 1.651 5.049 1.00 95.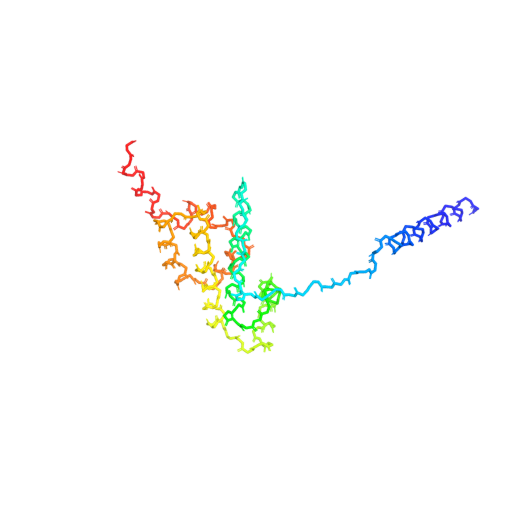00 80 LEU A N 1
ATOM 582 C CA . LEU A 1 80 ? -5.911 2.258 5.577 1.00 95.00 80 LEU A CA 1
ATOM 583 C C . LEU A 1 80 ? -6.014 3.779 5.723 1.00 95.00 80 LEU A C 1
ATOM 585 O O . LEU A 1 80 ? -5.229 4.348 6.475 1.00 95.00 80 LEU A O 1
ATOM 589 N N . ALA A 1 81 ? -6.969 4.449 5.070 1.00 93.31 81 ALA A N 1
ATOM 590 C CA . ALA A 1 81 ? -7.063 5.912 5.029 1.00 93.31 81 ALA A CA 1
ATOM 591 C C . ALA A 1 81 ? -7.068 6.584 6.417 1.00 93.31 81 ALA A C 1
ATOM 593 O O . ALA A 1 81 ? -6.461 7.641 6.582 1.00 93.31 81 ALA A O 1
ATOM 594 N N . SER A 1 82 ? -7.685 5.960 7.426 1.00 93.88 82 SER A N 1
ATOM 595 C CA . SER A 1 82 ? -7.671 6.447 8.810 1.00 93.88 82 SER A CA 1
ATOM 596 C C . SER A 1 82 ? -7.744 5.301 9.830 1.00 93.88 82 SER A C 1
ATOM 598 O O . SER A 1 82 ? -8.169 4.194 9.479 1.00 93.88 82 SER A O 1
ATOM 600 N N . PRO A 1 83 ? -7.373 5.537 11.103 1.00 94.06 83 PRO A N 1
ATOM 601 C CA . PRO A 1 83 ? -7.525 4.542 12.165 1.00 94.06 83 PRO A CA 1
ATOM 602 C C . PRO A 1 83 ? -8.967 4.029 12.314 1.00 94.06 83 PRO A C 1
ATOM 604 O O . PRO A 1 83 ? -9.182 2.828 12.470 1.00 94.06 83 PRO A O 1
ATOM 607 N N . GLU A 1 84 ? -9.963 4.908 12.189 1.00 96.19 84 GLU A N 1
ATOM 608 C CA . GLU A 1 84 ? -11.384 4.559 12.314 1.00 96.19 84 GLU A CA 1
ATOM 609 C C . GLU A 1 84 ? -11.868 3.707 11.132 1.00 96.19 84 GLU A C 1
ATOM 611 O O . GLU A 1 84 ? -12.708 2.819 11.297 1.00 96.19 84 GLU A O 1
ATOM 616 N N . ALA A 1 85 ? -11.355 3.968 9.924 1.00 95.81 85 ALA A N 1
ATOM 617 C CA . ALA A 1 85 ? -11.6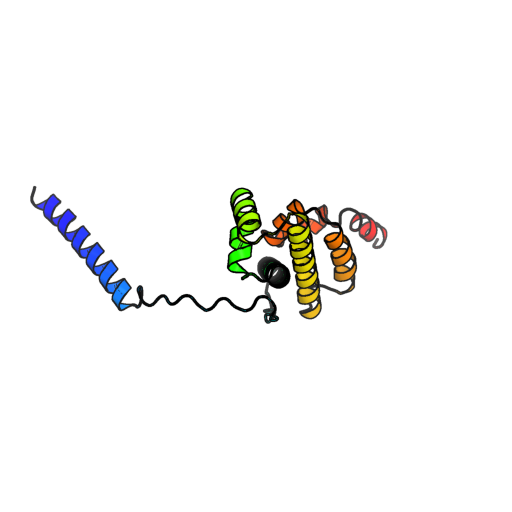42 3.146 8.750 1.00 95.81 85 ALA A CA 1
ATOM 618 C C . ALA A 1 85 ? -11.047 1.738 8.904 1.00 95.81 85 ALA A C 1
ATOM 620 O O . ALA A 1 85 ? -11.725 0.751 8.603 1.00 95.81 85 ALA A O 1
ATOM 621 N N . ARG A 1 86 ? -9.830 1.645 9.454 1.00 94.94 86 ARG A N 1
ATOM 622 C CA . ARG A 1 86 ? -9.137 0.381 9.733 1.00 94.94 86 ARG A CA 1
ATOM 623 C C . ARG A 1 86 ? -9.895 -0.452 10.760 1.00 94.94 86 ARG A C 1
ATOM 625 O O . ARG A 1 86 ? -10.119 -1.634 10.526 1.00 94.94 86 ARG A O 1
ATOM 632 N N . GLU A 1 87 ? -10.376 0.164 11.838 1.00 95.38 87 GLU A N 1
ATOM 633 C CA . GLU A 1 87 ? -11.182 -0.527 12.851 1.00 95.38 87 GLU A CA 1
ATOM 634 C C . GLU A 1 87 ? -12.500 -1.066 12.264 1.00 95.38 87 GLU A C 1
ATOM 636 O O . GLU A 1 87 ? -12.889 -2.211 12.510 1.00 95.38 87 GLU A O 1
ATOM 641 N N . LYS A 1 88 ? -13.190 -0.269 11.436 1.00 96.38 88 LYS A N 1
ATOM 642 C CA . LYS A 1 88 ? -14.411 -0.714 10.742 1.00 96.38 88 LYS A CA 1
ATOM 643 C C . LYS A 1 88 ? -14.133 -1.871 9.787 1.00 96.38 88 LYS A C 1
ATOM 645 O O . LYS A 1 88 ? -14.928 -2.807 9.723 1.00 96.38 88 LYS A O 1
ATOM 650 N N . PHE A 1 89 ? -13.026 -1.809 9.054 1.00 96.62 89 PHE A N 1
ATOM 651 C CA . PHE A 1 89 ? -12.582 -2.872 8.160 1.00 96.62 89 PHE A CA 1
ATOM 652 C C . PHE A 1 89 ? -12.273 -4.163 8.930 1.00 96.62 89 PHE A C 1
ATOM 654 O O . PHE A 1 89 ? -12.834 -5.207 8.601 1.00 96.62 89 PHE A O 1
ATOM 661 N N . ALA A 1 90 ? -11.475 -4.074 9.996 1.00 95.56 90 ALA A N 1
ATOM 662 C CA . ALA A 1 90 ? -11.133 -5.187 10.879 1.00 95.56 90 ALA A CA 1
ATOM 663 C C . ALA A 1 90 ? -12.388 -5.903 11.399 1.00 95.56 90 ALA A C 1
ATOM 665 O O . ALA A 1 90 ? -12.532 -7.116 11.242 1.00 95.56 90 ALA A O 1
ATOM 666 N N . LYS A 1 91 ? -13.366 -5.138 11.906 1.00 96.50 91 LYS A N 1
ATOM 667 C CA . LYS A 1 91 ? -14.655 -5.679 12.366 1.00 96.50 91 LYS A CA 1
ATOM 668 C C . LYS A 1 91 ? -15.469 -6.312 11.240 1.00 96.50 91 LYS A C 1
ATOM 670 O O . LYS A 1 91 ? -16.028 -7.387 11.425 1.00 96.50 91 LYS A O 1
ATOM 675 N N . LYS A 1 92 ? -15.552 -5.654 10.079 1.00 96.88 92 LYS A N 1
ATOM 676 C CA . LYS A 1 92 ? -16.353 -6.121 8.937 1.00 96.88 92 LYS A CA 1
ATOM 677 C C . LYS A 1 92 ? -15.835 -7.440 8.361 1.00 96.88 92 LYS A C 1
ATOM 679 O O . LYS A 1 92 ? -16.643 -8.272 7.961 1.00 96.88 92 LYS A O 1
ATOM 684 N N . TYR A 1 93 ? -14.517 -7.608 8.299 1.00 96.00 93 TYR A N 1
ATOM 685 C CA . TYR A 1 93 ? -13.873 -8.758 7.659 1.00 96.00 93 TYR A CA 1
ATOM 686 C C . TYR A 1 93 ? -13.298 -9.777 8.655 1.00 96.00 93 TYR A C 1
ATOM 688 O O . TYR A 1 93 ? -12.711 -10.768 8.228 1.00 96.00 93 TYR A O 1
ATOM 696 N N . GLY A 1 94 ? -13.464 -9.562 9.966 1.00 95.88 94 GLY A N 1
ATOM 697 C CA . GLY A 1 94 ? -12.929 -10.455 10.999 1.00 95.88 94 GLY A CA 1
ATOM 698 C C . GLY A 1 94 ? -11.403 -10.563 10.940 1.00 95.88 94 GLY A C 1
ATOM 699 O O . GLY A 1 94 ? -10.856 -11.663 10.979 1.00 95.88 94 GLY A O 1
ATOM 700 N N . ILE A 1 95 ? -10.728 -9.428 10.756 1.00 95.62 95 ILE A N 1
ATOM 701 C CA . ILE A 1 95 ? -9.268 -9.334 10.659 1.00 95.62 95 ILE A CA 1
ATOM 702 C C . ILE A 1 95 ? -8.759 -8.698 11.948 1.00 95.62 95 ILE A C 1
ATOM 704 O O . ILE A 1 95 ? -9.183 -7.598 12.290 1.00 95.62 95 ILE A O 1
ATOM 708 N N . ASP A 1 96 ? -7.868 -9.389 12.650 1.00 93.62 96 ASP A N 1
ATOM 709 C CA . ASP A 1 96 ? -7.132 -8.830 13.783 1.00 93.62 96 ASP A CA 1
ATOM 710 C C . ASP A 1 96 ? -5.880 -8.063 13.321 1.00 93.62 96 ASP A C 1
ATOM 712 O O . ASP A 1 96 ? -5.467 -8.122 12.156 1.00 93.62 96 ASP A O 1
ATOM 716 N N . ASP A 1 97 ? -5.280 -7.314 14.247 1.00 90.56 97 ASP A N 1
ATOM 717 C CA . ASP A 1 97 ? -4.115 -6.475 13.959 1.00 90.56 97 ASP A CA 1
ATOM 718 C C . ASP A 1 97 ? -2.894 -7.299 13.529 1.00 90.56 97 ASP A C 1
ATOM 720 O O . ASP A 1 97 ? -2.109 -6.841 12.700 1.00 90.56 97 ASP A O 1
ATOM 724 N N . GLU A 1 98 ? -2.749 -8.531 14.029 1.00 93.25 98 GLU A N 1
ATOM 725 C CA . GLU A 1 98 ? -1.648 -9.426 13.660 1.00 93.25 98 GLU A CA 1
ATOM 726 C C . GLU A 1 98 ? -1.770 -9.879 12.201 1.00 93.25 98 GLU A C 1
ATOM 728 O O . GLU A 1 98 ? -0.816 -9.784 11.423 1.00 93.25 98 GLU A O 1
ATOM 733 N N . LYS A 1 99 ? -2.965 -10.311 11.791 1.00 95.50 99 LYS A N 1
ATOM 734 C CA . LYS A 1 99 ? -3.267 -10.689 10.411 1.00 95.50 99 LYS A CA 1
ATOM 735 C C . LYS A 1 99 ? -3.132 -9.496 9.474 1.00 95.50 99 LYS A C 1
ATOM 737 O O . LYS A 1 99 ? -2.589 -9.654 8.379 1.00 95.50 99 LYS A O 1
ATOM 742 N N . LEU A 1 100 ? -3.582 -8.312 9.894 1.00 95.12 100 LEU A N 1
ATOM 743 C CA . LEU A 1 100 ? -3.392 -7.090 9.118 1.00 95.12 100 LEU A CA 1
ATOM 744 C C . LEU A 1 100 ? -1.901 -6.765 8.964 1.00 95.12 100 LEU A C 1
ATOM 746 O O . LEU A 1 100 ? -1.447 -6.563 7.843 1.00 95.1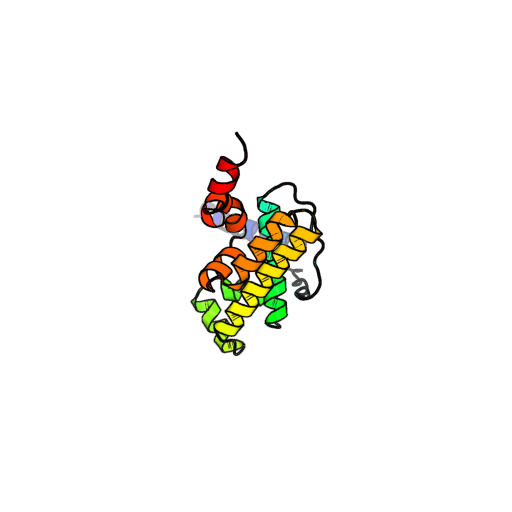2 100 LEU A O 1
ATOM 750 N N . ALA A 1 101 ? -1.121 -6.788 10.047 1.00 94.50 101 ALA A N 1
ATOM 751 C CA . ALA A 1 101 ? 0.321 -6.538 10.009 1.00 94.50 101 ALA A CA 1
ATOM 752 C C . ALA A 1 101 ? 1.049 -7.513 9.093 1.00 94.50 101 ALA A C 1
ATOM 754 O O . ALA A 1 101 ? 1.824 -7.091 8.235 1.00 94.50 101 ALA A O 1
ATOM 755 N N . LYS A 1 102 ? 0.741 -8.805 9.205 1.00 95.94 102 LYS A N 1
ATOM 756 C CA . LYS A 1 102 ? 1.300 -9.833 8.330 1.00 95.94 102 LYS A CA 1
ATOM 757 C C . LYS A 1 102 ? 0.991 -9.557 6.859 1.00 95.94 102 LYS A C 1
ATOM 759 O O . LYS A 1 102 ? 1.887 -9.662 6.025 1.00 95.94 102 LYS A O 1
ATOM 764 N N . ALA A 1 103 ? -0.247 -9.184 6.539 1.00 96.94 103 ALA A N 1
ATOM 765 C CA . ALA A 1 103 ? -0.637 -8.877 5.169 1.00 96.94 103 ALA A CA 1
ATOM 766 C C . ALA A 1 103 ? 0.061 -7.624 4.624 1.00 96.94 103 ALA A C 1
ATOM 768 O O . ALA A 1 103 ? 0.565 -7.659 3.506 1.00 96.94 103 ALA A O 1
ATOM 769 N N . ILE A 1 104 ? 0.140 -6.543 5.409 1.00 96.88 104 ILE A N 1
ATOM 770 C CA . ILE A 1 104 ? 0.819 -5.307 4.996 1.00 96.88 104 ILE A CA 1
ATOM 771 C C . ILE A 1 104 ? 2.312 -5.561 4.751 1.00 96.88 104 ILE A C 1
ATOM 773 O O . ILE A 1 104 ? 2.832 -5.152 3.716 1.00 96.88 104 ILE A O 1
ATOM 777 N N . ARG A 1 105 ? 2.991 -6.295 5.643 1.00 95.88 105 ARG A N 1
ATOM 778 C CA . ARG A 1 105 ? 4.405 -6.671 5.463 1.00 95.88 105 ARG A CA 1
ATOM 779 C C . ARG A 1 105 ? 4.616 -7.527 4.218 1.00 95.88 105 ARG A C 1
ATOM 781 O O . ARG A 1 105 ? 5.508 -7.240 3.430 1.00 95.88 105 ARG A O 1
ATOM 788 N N . ALA A 1 106 ? 3.770 -8.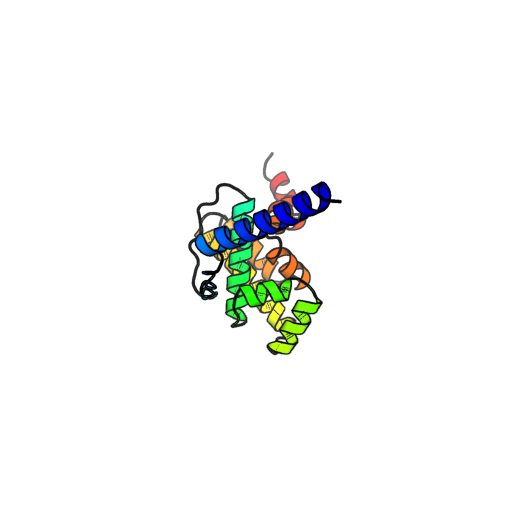536 4.007 1.00 95.88 106 ALA A N 1
ATOM 789 C CA . ALA A 1 106 ? 3.822 -9.370 2.807 1.00 95.88 106 ALA A CA 1
ATOM 790 C C . ALA A 1 106 ? 3.592 -8.553 1.524 1.00 95.88 106 ALA A C 1
ATOM 792 O O . ALA A 1 106 ? 4.251 -8.795 0.516 1.00 95.88 106 ALA A O 1
ATOM 793 N N . GLY A 1 107 ? 2.700 -7.560 1.572 1.00 95.50 107 GLY A N 1
ATOM 794 C CA . GLY A 1 107 ? 2.516 -6.593 0.495 1.00 95.50 107 GLY A CA 1
ATOM 795 C C . GLY A 1 107 ? 3.787 -5.800 0.204 1.00 95.50 107 GLY A C 1
ATOM 796 O O . GLY A 1 107 ? 4.249 -5.774 -0.930 1.00 95.50 107 GLY A O 1
ATOM 797 N N . LEU A 1 108 ? 4.398 -5.203 1.227 1.00 95.44 108 LEU A N 1
ATOM 798 C CA . LEU A 1 108 ? 5.639 -4.438 1.073 1.00 95.44 108 LEU A CA 1
ATOM 799 C C . LEU A 1 108 ? 6.798 -5.289 0.534 1.00 95.44 108 LEU A C 1
ATOM 801 O O . LEU A 1 108 ? 7.555 -4.813 -0.306 1.00 95.44 108 LEU A O 1
ATOM 805 N N . ILE A 1 109 ? 6.919 -6.545 0.973 1.00 94.81 109 ILE A N 1
ATOM 806 C CA . ILE A 1 109 ? 7.917 -7.490 0.447 1.00 94.81 109 ILE A CA 1
ATOM 807 C C . ILE A 1 109 ? 7.666 -7.754 -1.040 1.00 94.81 109 ILE A C 1
ATOM 809 O O . ILE A 1 109 ? 8.592 -7.626 -1.834 1.00 94.81 109 ILE A O 1
ATOM 813 N N . ARG A 1 110 ? 6.412 -8.008 -1.437 1.00 94.00 110 ARG A N 1
ATOM 814 C CA . ARG A 1 110 ? 6.054 -8.145 -2.856 1.00 94.00 110 ARG A CA 1
ATOM 815 C C . ARG A 1 110 ? 6.426 -6.898 -3.660 1.00 94.00 110 ARG A C 1
ATOM 817 O O . ARG A 1 110 ? 6.914 -7.023 -4.770 1.00 94.00 110 ARG A O 1
ATOM 824 N N . ALA A 1 111 ? 6.237 -5.704 -3.106 1.00 92.88 111 ALA A N 1
ATOM 825 C CA . ALA A 1 111 ? 6.612 -4.469 -3.789 1.00 92.88 111 ALA A CA 1
ATOM 826 C C . ALA A 1 111 ? 8.127 -4.326 -3.991 1.00 92.88 111 ALA A C 1
ATOM 828 O O . ALA A 1 111 ? 8.556 -3.761 -4.996 1.00 92.88 111 ALA A O 1
ATOM 829 N N . VAL A 1 112 ? 8.935 -4.852 -3.065 1.00 92.00 112 VAL A N 1
ATOM 830 C CA . VAL A 1 112 ? 10.391 -4.962 -3.234 1.00 92.00 112 VAL A CA 1
ATOM 831 C C . VAL A 1 112 ? 10.732 -5.967 -4.334 1.00 92.00 112 VAL A C 1
ATOM 833 O O . VAL A 1 112 ? 11.564 -5.656 -5.183 1.00 92.00 112 VAL A O 1
ATOM 836 N N . ASP A 1 113 ? 10.071 -7.126 -4.348 1.00 91.94 113 ASP A N 1
ATOM 837 C CA . ASP A 1 113 ? 10.279 -8.167 -5.362 1.00 91.94 113 ASP A CA 1
ATOM 838 C C . ASP A 1 113 ? 9.907 -7.666 -6.769 1.00 91.94 113 ASP A C 1
ATOM 840 O O . ASP A 1 113 ? 10.708 -7.779 -7.694 1.00 91.94 113 ASP A O 1
ATOM 844 N N . ASP A 1 114 ? 8.741 -7.028 -6.918 1.00 91.00 114 ASP A N 1
ATOM 845 C CA . ASP A 1 114 ? 8.268 -6.462 -8.187 1.00 91.00 114 ASP A CA 1
ATOM 846 C C . ASP A 1 114 ? 9.214 -5.347 -8.688 1.00 91.00 114 ASP A C 1
ATOM 848 O O . ASP A 1 114 ? 9.473 -5.234 -9.888 1.00 91.00 114 ASP A O 1
ATOM 852 N N . ALA A 1 115 ? 9.763 -4.528 -7.780 1.00 88.69 115 ALA A N 1
ATOM 853 C CA . ALA A 1 115 ? 10.729 -3.483 -8.126 1.00 88.69 115 ALA A CA 1
ATOM 854 C C . ALA A 1 115 ? 12.097 -4.055 -8.540 1.00 88.69 115 ALA A C 1
ATOM 856 O O . ALA A 1 115 ? 12.747 -3.502 -9.430 1.00 88.69 115 ALA A O 1
ATOM 857 N N . GLU A 1 116 ? 12.541 -5.142 -7.901 1.00 89.06 116 GLU A N 1
ATOM 858 C CA . GLU A 1 116 ? 13.759 -5.869 -8.272 1.00 89.06 116 GLU A CA 1
ATOM 859 C C . GLU A 1 116 ? 13.607 -6.520 -9.652 1.00 89.06 116 GLU A C 1
ATOM 861 O O . GLU A 1 116 ? 14.466 -6.337 -10.515 1.00 89.06 116 GLU A O 1
ATOM 866 N N . GLU A 1 117 ? 12.489 -7.210 -9.895 1.00 89.44 117 GLU A N 1
ATOM 867 C CA . GLU A 1 117 ? 12.189 -7.855 -11.180 1.00 89.44 117 GLU A CA 1
ATOM 868 C C . GLU A 1 117 ? 12.112 -6.836 -12.326 1.00 89.44 117 GLU A C 1
ATOM 870 O O . GLU A 1 117 ? 12.586 -7.094 -13.434 1.00 89.44 117 GLU A O 1
ATOM 875 N N . ALA A 1 118 ? 11.585 -5.642 -12.048 1.00 86.44 118 ALA A N 1
ATOM 876 C CA . ALA A 1 118 ? 11.521 -4.545 -13.006 1.00 86.44 118 ALA A CA 1
ATOM 877 C C . ALA A 1 118 ? 12.850 -3.790 -13.208 1.00 86.44 118 ALA A C 1
ATOM 879 O O . ALA A 1 118 ? 12.907 -2.869 -14.023 1.00 86.44 118 ALA A O 1
ATOM 880 N N . GLY A 1 119 ? 13.909 -4.122 -12.461 1.00 85.31 119 GLY A N 1
ATOM 881 C CA . GLY A 1 119 ? 15.195 -3.420 -12.514 1.00 85.31 119 GLY A CA 1
ATOM 882 C C . GLY A 1 119 ? 15.191 -2.025 -11.874 1.00 85.31 119 GLY A C 1
ATOM 883 O O . GLY A 1 119 ? 16.185 -1.306 -11.972 1.00 85.31 119 GLY A O 1
ATOM 884 N N . ALA A 1 120 ? 14.105 -1.640 -11.196 1.00 84.81 120 ALA A N 1
ATOM 885 C CA . ALA A 1 120 ? 14.004 -0.388 -10.444 1.00 84.81 120 ALA A CA 1
ATOM 886 C C . ALA A 1 120 ? 14.762 -0.446 -9.103 1.00 84.81 120 ALA A C 1
ATOM 888 O O . ALA A 1 120 ? 15.082 0.593 -8.524 1.00 84.81 120 ALA A O 1
ATOM 889 N N . LEU A 1 121 ? 15.065 -1.653 -8.615 1.00 82.94 121 LEU A N 1
ATOM 890 C CA . LEU A 1 121 ? 15.843 -1.903 -7.407 1.00 82.94 121 LEU A CA 1
ATOM 891 C C . LEU A 1 121 ? 16.922 -2.956 -7.676 1.00 82.94 121 LEU A C 1
ATOM 893 O O . LEU A 1 121 ? 16.669 -3.976 -8.308 1.00 82.94 121 LEU A O 1
ATOM 897 N N . THR A 1 122 ? 18.139 -2.734 -7.181 1.00 83.12 122 THR A N 1
ATOM 898 C CA . THR A 1 122 ? 19.214 -3.720 -7.342 1.00 83.12 122 THR A CA 1
ATOM 899 C C . THR A 1 122 ? 19.080 -4.852 -6.312 1.00 83.12 122 THR A C 1
ATOM 901 O O . THR A 1 122 ? 18.707 -4.586 -5.164 1.00 83.12 122 THR A O 1
ATOM 904 N N . PRO A 1 123 ? 19.466 -6.101 -6.646 1.00 84.56 123 PRO A N 1
ATOM 905 C CA . PRO A 1 123 ? 19.386 -7.235 -5.714 1.00 84.56 123 PRO A CA 1
ATOM 906 C C . PRO A 1 123 ? 20.109 -7.002 -4.377 1.00 84.56 123 PRO A C 1
ATOM 908 O O . PRO A 1 123 ? 19.658 -7.439 -3.319 1.00 84.56 123 PRO A O 1
ATOM 911 N N . ILE A 1 124 ? 21.220 -6.255 -4.416 1.00 79.81 124 ILE A N 1
ATOM 912 C CA . ILE A 1 124 ? 22.028 -5.900 -3.238 1.00 79.81 124 ILE A CA 1
ATOM 913 C C . ILE A 1 124 ? 21.230 -5.032 -2.255 1.00 79.81 124 ILE A C 1
ATOM 915 O O . ILE A 1 124 ? 21.399 -5.170 -1.046 1.00 79.81 124 ILE A O 1
ATOM 919 N N . LEU A 1 125 ? 20.347 -4.164 -2.757 1.00 82.06 125 LEU A N 1
ATOM 920 C CA . LEU A 1 125 ? 19.470 -3.336 -1.929 1.00 82.06 125 LEU A CA 1
ATOM 921 C C . LEU A 1 125 ? 18.181 -4.075 -1.540 1.00 82.06 125 LEU A C 1
ATOM 923 O O . LEU A 1 125 ? 17.676 -3.875 -0.439 1.00 82.06 125 LEU A O 1
ATOM 927 N N . ALA A 1 126 ? 17.671 -4.965 -2.395 1.00 84.31 126 ALA A N 1
ATOM 928 C CA . ALA A 1 126 ? 16.428 -5.697 -2.153 1.00 84.31 126 ALA A CA 1
ATOM 929 C C . ALA A 1 126 ? 16.503 -6.655 -0.948 1.00 84.31 126 ALA A C 1
ATOM 931 O O . ALA A 1 126 ? 15.581 -6.708 -0.136 1.00 84.31 126 ALA A O 1
ATOM 932 N N . VAL A 1 127 ? 17.610 -7.388 -0.778 1.00 85.56 127 VAL A N 1
ATOM 933 C CA . VAL A 1 127 ? 17.789 -8.338 0.342 1.00 85.56 127 VAL A CA 1
ATOM 934 C C . VAL A 1 127 ? 17.673 -7.684 1.731 1.00 85.56 127 VAL A C 1
ATOM 936 O O . VAL A 1 127 ? 16.841 -8.140 2.519 1.00 85.56 127 VAL A O 1
ATOM 939 N N . PRO A 1 128 ? 18.449 -6.635 2.074 1.00 85.81 128 PRO A N 1
ATOM 940 C CA . PRO A 1 128 ? 18.326 -5.996 3.383 1.00 85.81 128 PRO A CA 1
ATOM 941 C C . PRO A 1 128 ? 16.966 -5.312 3.573 1.00 85.81 128 PRO A C 1
ATOM 943 O O . PRO A 1 128 ? 16.440 -5.320 4.686 1.00 85.81 128 PRO A O 1
ATOM 946 N N . LEU A 1 129 ? 16.363 -4.779 2.503 1.00 85.69 129 LEU A N 1
ATOM 947 C CA . LEU A 1 129 ? 15.022 -4.192 2.562 1.00 85.69 129 LEU A CA 1
ATOM 948 C C . LEU A 1 129 ? 13.958 -5.230 2.939 1.00 85.69 129 LEU A C 1
ATOM 950 O O . LEU A 1 129 ? 13.154 -4.962 3.829 1.00 85.69 129 LEU A O 1
ATOM 954 N N . ARG A 1 130 ? 13.990 -6.431 2.346 1.00 88.31 130 ARG A N 1
ATOM 955 C CA . ARG A 1 130 ? 13.092 -7.538 2.727 1.00 88.31 130 ARG A CA 1
ATOM 956 C C . ARG A 1 130 ? 13.195 -7.855 4.220 1.00 88.31 130 ARG A C 1
ATOM 958 O O . ARG A 1 130 ? 12.181 -7.868 4.912 1.00 88.31 130 ARG A O 1
ATOM 965 N N . GLY A 1 131 ? 14.418 -8.013 4.731 1.00 86.50 131 GLY A N 1
ATOM 966 C CA . GLY A 1 131 ? 14.648 -8.305 6.150 1.00 86.50 131 GLY A CA 1
ATOM 967 C C . GLY A 1 131 ? 14.155 -7.201 7.095 1.00 86.50 131 GLY A C 1
ATOM 968 O O . GLY A 1 131 ? 13.610 -7.496 8.158 1.00 86.50 131 GLY A O 1
ATOM 969 N N . ALA A 1 132 ? 14.292 -5.930 6.707 1.00 87.56 132 ALA A N 1
ATOM 970 C CA . ALA A 1 132 ? 13.774 -4.808 7.491 1.00 87.56 132 ALA A CA 1
ATOM 971 C C . ALA A 1 132 ? 12.234 -4.804 7.553 1.00 87.56 132 ALA A C 1
ATOM 973 O O . ALA A 1 132 ? 11.650 -4.554 8.608 1.00 87.56 132 ALA A O 1
ATOM 974 N N . LEU A 1 133 ? 11.570 -5.121 6.438 1.00 90.44 133 LEU A N 1
ATOM 975 C CA . LEU A 1 133 ? 10.109 -5.144 6.340 1.00 90.44 133 LEU A CA 1
ATOM 976 C C . LEU A 1 133 ? 9.466 -6.267 7.168 1.00 90.44 133 LEU A C 1
ATOM 978 O O . LEU A 1 133 ? 8.372 -6.082 7.701 1.00 90.44 133 LEU A O 1
ATOM 982 N N . GLU A 1 134 ? 10.136 -7.409 7.334 1.00 89.94 134 GLU A N 1
ATOM 983 C CA . GLU A 1 134 ? 9.617 -8.542 8.118 1.00 89.94 134 GLU A CA 1
ATOM 984 C C . GLU A 1 134 ? 9.358 -8.194 9.594 1.00 89.94 134 GLU A C 1
ATOM 986 O O . GLU A 1 134 ? 8.405 -8.697 10.202 1.00 89.94 134 GLU A O 1
ATOM 991 N N . GLN A 1 135 ? 10.178 -7.307 10.162 1.00 87.50 135 GLN A N 1
ATOM 992 C CA . GLN A 1 135 ? 10.116 -6.910 11.573 1.00 87.50 135 GLN A CA 1
ATOM 993 C C . GLN A 1 135 ? 9.428 -5.556 11.795 1.00 87.50 135 GLN A C 1
ATOM 995 O O . GLN A 1 135 ? 9.268 -5.125 12.936 1.00 87.50 135 GLN A O 1
ATOM 1000 N N . MET A 1 136 ? 8.981 -4.896 10.725 1.00 86.88 136 MET A N 1
ATOM 1001 C CA . MET A 1 136 ? 8.448 -3.538 10.782 1.00 86.88 136 MET A CA 1
ATOM 1002 C C . MET A 1 136 ? 7.133 -3.454 11.584 1.00 86.88 136 MET A C 1
ATOM 1004 O O . MET A 1 136 ? 6.201 -4.226 11.319 1.00 86.88 136 MET A O 1
ATOM 1008 N N . PRO A 1 137 ? 6.995 -2.524 12.547 1.00 90.88 137 PRO A N 1
ATOM 1009 C CA . PRO A 1 137 ? 5.725 -2.244 13.217 1.00 90.88 137 PRO A CA 1
ATOM 1010 C C . PRO A 1 137 ? 4.594 -1.945 12.223 1.00 90.88 137 PRO A C 1
ATOM 1012 O O . PRO A 1 137 ? 4.827 -1.402 11.143 1.00 90.88 137 PRO A O 1
ATOM 1015 N N . LEU A 1 138 ? 3.354 -2.292 12.580 1.00 88.62 138 LEU A N 1
ATOM 1016 C CA . LEU A 1 138 ? 2.200 -2.152 11.684 1.00 88.62 138 LEU A CA 1
ATOM 1017 C C . LEU A 1 138 ? 2.002 -0.702 11.218 1.00 88.62 138 LEU A C 1
ATOM 1019 O O . LEU A 1 138 ? 1.745 -0.463 10.042 1.00 88.62 138 LEU A O 1
ATOM 1023 N N . GLU A 1 139 ? 2.117 0.259 12.129 1.00 90.25 139 GLU A N 1
ATOM 1024 C CA . GLU A 1 139 ? 1.909 1.682 11.857 1.00 90.25 139 GLU A CA 1
ATOM 1025 C C . GLU A 1 139 ? 2.925 2.214 10.841 1.00 90.25 139 GLU A C 1
ATOM 1027 O O . GLU A 1 139 ? 2.546 2.903 9.895 1.00 90.25 139 GLU A O 1
ATOM 1032 N N . GLU A 1 140 ? 4.195 1.838 10.993 1.00 89.06 140 GLU A N 1
ATOM 1033 C CA . GLU A 1 140 ? 5.267 2.195 10.058 1.00 89.06 140 GLU A CA 1
ATOM 1034 C C . GLU A 1 140 ? 5.046 1.550 8.690 1.00 89.06 140 GLU A C 1
ATOM 1036 O O . GLU A 1 140 ? 5.170 2.212 7.659 1.00 89.06 140 GLU A O 1
ATOM 1041 N N . ALA A 1 141 ? 4.629 0.283 8.678 1.00 89.69 141 ALA A N 1
ATOM 1042 C CA . ALA A 1 141 ? 4.328 -0.441 7.453 1.00 89.69 141 ALA A CA 1
ATOM 1043 C C . ALA A 1 141 ? 3.150 0.198 6.694 1.00 89.69 141 ALA A C 1
ATOM 1045 O O . ALA A 1 141 ? 3.211 0.380 5.479 1.00 89.69 141 ALA A O 1
ATOM 1046 N N . ILE A 1 142 ? 2.090 0.609 7.398 1.00 91.00 142 ILE A N 1
ATOM 1047 C CA . ILE A 1 142 ? 0.953 1.321 6.794 1.00 91.00 142 ILE A CA 1
ATOM 1048 C C . ILE A 1 142 ? 1.391 2.670 6.224 1.00 91.00 142 ILE A C 1
ATOM 1050 O O . ILE A 1 142 ? 0.981 3.026 5.120 1.00 91.00 142 ILE A O 1
ATOM 1054 N N . GLU A 1 143 ? 2.199 3.429 6.962 1.00 90.69 143 GLU A N 1
ATOM 1055 C CA . GLU A 1 143 ? 2.718 4.714 6.489 1.00 90.69 143 GLU A CA 1
ATOM 1056 C C . GLU A 1 143 ? 3.563 4.556 5.224 1.00 90.69 143 GLU A C 1
ATOM 1058 O O . GLU A 1 143 ? 3.427 5.354 4.298 1.00 90.69 143 GLU A O 1
ATOM 1063 N N . LEU A 1 144 ? 4.370 3.498 5.146 1.00 87.12 144 LEU A N 1
ATOM 1064 C CA . LEU A 1 144 ? 5.164 3.188 3.962 1.00 87.12 144 LEU A CA 1
ATOM 1065 C C . LEU A 1 144 ? 4.291 2.815 2.757 1.00 87.12 144 LEU A C 1
ATOM 1067 O O . LEU A 1 144 ? 4.568 3.238 1.638 1.00 87.12 144 LEU A O 1
ATOM 1071 N N . VAL A 1 145 ? 3.206 2.067 2.977 1.00 90.62 145 VAL A N 1
ATOM 1072 C CA . VAL A 1 145 ? 2.232 1.766 1.918 1.00 90.62 145 VAL A CA 1
ATOM 1073 C C . VAL A 1 145 ? 1.553 3.044 1.415 1.00 90.62 145 VAL A C 1
ATOM 1075 O O . VAL A 1 145 ? 1.406 3.221 0.205 1.00 90.62 145 VAL A O 1
ATOM 1078 N N . LYS A 1 146 ? 1.151 3.944 2.321 1.00 88.19 146 LYS A N 1
ATOM 1079 C CA . LYS A 1 146 ? 0.471 5.207 1.980 1.00 88.19 146 LYS A CA 1
ATOM 1080 C C . LYS A 1 146 ? 1.364 6.197 1.246 1.00 88.19 146 LYS A C 1
ATOM 1082 O O . LYS A 1 146 ? 0.882 6.896 0.359 1.00 88.19 146 LYS A O 1
ATOM 1087 N N . ASP A 1 147 ? 2.628 6.279 1.643 1.00 85.31 147 ASP A N 1
ATOM 1088 C CA . ASP A 1 147 ? 3.605 7.197 1.070 1.00 85.31 147 ASP A CA 1
ATOM 1089 C C . ASP A 1 147 ? 4.909 6.456 0.770 1.00 85.31 147 ASP A C 1
ATOM 1091 O O . ASP A 1 147 ? 5.894 6.548 1.507 1.00 85.31 147 ASP A O 1
ATOM 1095 N N . GLY A 1 148 ? 4.920 5.733 -0.355 1.00 76.94 148 GLY A N 1
ATOM 1096 C CA . GLY A 1 148 ? 6.071 4.952 -0.810 1.00 76.94 148 GLY A CA 1
ATOM 1097 C C . GLY A 1 148 ? 7.342 5.782 -1.000 1.00 76.94 148 GLY A C 1
ATOM 1098 O O . GLY A 1 148 ? 8.438 5.229 -1.006 1.00 76.94 148 GLY A O 1
ATOM 1099 N N . ARG A 1 149 ? 7.239 7.118 -1.079 1.00 77.62 149 ARG A N 1
ATOM 1100 C CA . ARG A 1 149 ? 8.407 8.007 -1.130 1.00 77.62 149 ARG A CA 1
ATOM 1101 C C . ARG A 1 149 ? 9.251 7.919 0.125 1.00 77.62 149 ARG A C 1
ATOM 1103 O O . ARG A 1 149 ? 10.459 8.070 0.014 1.00 77.62 149 ARG A O 1
ATOM 1110 N N . LYS A 1 150 ? 8.663 7.621 1.288 1.00 74.25 150 LYS A N 1
ATOM 1111 C CA . LYS A 1 150 ? 9.410 7.466 2.546 1.00 74.25 150 LYS A CA 1
ATOM 1112 C C . LYS A 1 150 ? 10.485 6.380 2.457 1.00 74.25 150 LYS A C 1
ATOM 1114 O O . LYS A 1 150 ? 11.509 6.492 3.125 1.00 74.25 150 LYS A O 1
ATOM 1119 N N . LEU A 1 151 ? 10.298 5.378 1.591 1.00 68.69 151 LEU A N 1
ATOM 1120 C CA . LEU A 1 151 ? 11.316 4.369 1.293 1.00 68.69 151 LEU A CA 1
ATOM 1121 C C . LEU A 1 151 ? 12.560 4.981 0.630 1.00 68.69 151 LEU A C 1
ATOM 1123 O O . LEU A 1 151 ? 13.683 4.588 0.931 1.00 68.69 151 LEU A O 1
ATOM 1127 N N . PHE A 1 152 ? 12.348 5.953 -0.261 1.00 64.44 152 PHE A N 1
ATOM 1128 C CA . PHE A 1 152 ? 13.370 6.550 -1.124 1.00 64.44 152 PHE A CA 1
ATOM 1129 C C . PHE A 1 152 ? 13.950 7.858 -0.560 1.00 64.44 152 PHE A C 1
ATOM 1131 O O . PHE A 1 152 ? 15.124 8.150 -0.761 1.00 64.44 152 PHE A O 1
ATOM 1138 N N . GLU A 1 153 ? 13.167 8.623 0.203 1.00 60.78 153 GLU A N 1
ATOM 1139 C CA . GLU A 1 153 ? 13.629 9.751 1.027 1.00 60.78 153 GLU A CA 1
ATOM 1140 C C . GLU A 1 153 ? 14.443 9.246 2.239 1.00 60.78 153 GLU A C 1
ATOM 1142 O O . GLU A 1 153 ? 15.326 9.931 2.758 1.00 60.78 153 GLU A O 1
ATOM 1147 N N . GLY A 1 154 ? 14.191 7.999 2.651 1.00 43.34 154 GLY A N 1
ATOM 1148 C CA . GLY A 1 154 ? 14.814 7.287 3.761 1.00 43.34 154 GLY A CA 1
ATOM 1149 C C . GLY A 1 154 ? 16.261 6.830 3.557 1.00 43.34 154 GLY A C 1
ATOM 1150 O O . GLY A 1 154 ? 16.742 6.049 4.382 1.00 43.34 154 GLY A O 1
ATOM 1151 N N . ALA A 1 155 ? 16.995 7.352 2.567 1.00 45.12 155 ALA A N 1
ATOM 1152 C CA . ALA A 1 155 ? 18.458 7.232 2.546 1.00 45.12 155 ALA A CA 1
ATOM 1153 C C . ALA A 1 155 ? 19.117 7.813 3.823 1.00 45.12 155 ALA A C 1
ATOM 1155 O O . ALA A 1 155 ? 20.233 7.430 4.157 1.00 45.12 155 ALA A O 1
ATOM 1156 N N . ASN A 1 156 ? 18.388 8.634 4.596 1.00 42.47 156 ASN A N 1
ATOM 1157 C CA . ASN A 1 156 ? 18.772 9.075 5.944 1.00 42.47 156 ASN A CA 1
ATOM 1158 C C . ASN A 1 156 ? 18.029 8.376 7.108 1.00 42.47 156 ASN A C 1
ATOM 1160 O O . ASN A 1 156 ? 18.425 8.553 8.255 1.00 42.47 156 ASN A O 1
ATOM 1164 N N . GLY A 1 157 ? 16.953 7.618 6.859 1.00 40.09 157 GLY A N 1
ATOM 1165 C CA . GLY A 1 157 ? 16.045 7.128 7.915 1.00 40.09 157 GLY A CA 1
ATOM 1166 C C . GLY A 1 157 ? 16.040 5.612 8.127 1.00 40.09 157 GLY A C 1
ATOM 1167 O O . GLY A 1 157 ? 16.000 5.157 9.264 1.00 40.09 157 GLY A O 1
ATOM 1168 N N . ILE A 1 158 ? 16.119 4.828 7.048 1.00 47.19 158 ILE A N 1
ATOM 1169 C CA . ILE A 1 158 ? 16.102 3.351 7.093 1.00 47.19 158 ILE A CA 1
ATOM 1170 C C . ILE A 1 158 ? 17.514 2.791 6.848 1.00 47.19 158 ILE A C 1
ATOM 1172 O O . ILE A 1 158 ? 17.877 1.741 7.373 1.00 47.19 158 ILE A O 1
ATOM 1176 N N . LEU A 1 159 ? 18.353 3.547 6.129 1.00 46.09 159 LEU A N 1
ATOM 1177 C CA . LEU A 1 159 ? 19.760 3.234 5.857 1.00 46.09 159 LEU A CA 1
ATOM 1178 C C . LEU A 1 159 ? 20.756 3.935 6.801 1.00 46.09 159 LEU A C 1
ATOM 1180 O O . LEU A 1 159 ? 21.958 3.897 6.547 1.00 46.09 159 LEU A O 1
ATOM 1184 N N . GLY A 1 160 ? 20.296 4.542 7.901 1.00 42.50 160 GLY A N 1
ATOM 1185 C CA . GLY A 1 160 ? 21.162 5.234 8.870 1.00 42.50 160 GLY A CA 1
ATOM 1186 C C . GLY A 1 160 ? 22.406 4.447 9.340 1.00 42.50 160 GLY A C 1
ATOM 1187 O O . GLY A 1 160 ? 23.448 5.068 9.540 1.00 42.50 160 GLY A O 1
ATOM 1188 N N . PRO A 1 161 ? 22.373 3.102 9.471 1.00 48.91 161 PRO A N 1
ATOM 1189 C CA . PRO A 1 161 ? 23.574 2.329 9.804 1.00 48.91 161 PRO A CA 1
ATOM 1190 C C . PRO A 1 161 ? 24.503 2.035 8.612 1.00 48.91 161 PRO A C 1
ATOM 1192 O O . PRO A 1 161 ? 25.665 1.700 8.824 1.00 48.91 161 PRO A O 1
ATOM 1195 N N . VAL A 1 162 ? 24.007 2.102 7.371 1.00 48.88 162 VAL A N 1
ATOM 1196 C CA . VAL A 1 162 ? 24.733 1.673 6.157 1.00 48.88 162 VAL A CA 1
ATOM 1197 C C . VAL A 1 162 ? 25.347 2.840 5.383 1.00 48.88 162 VAL A C 1
ATOM 1199 O O . VAL A 1 162 ? 26.384 2.647 4.752 1.00 48.88 162 VAL A O 1
ATOM 1202 N N . SER A 1 163 ? 24.798 4.057 5.482 1.00 48.19 163 SER A N 1
ATOM 1203 C CA . SER A 1 163 ? 25.423 5.263 4.910 1.00 48.19 163 SER A CA 1
ATOM 1204 C C . SER A 1 163 ? 26.780 5.564 5.556 1.00 48.19 163 SER A C 1
ATOM 1206 O O . SER A 1 163 ? 27.770 5.733 4.849 1.00 48.19 163 SER A O 1
ATOM 1208 N N . GLY A 1 164 ? 26.877 5.468 6.888 1.00 48.47 164 GLY A N 1
ATOM 1209 C CA . GLY A 1 164 ? 28.155 5.603 7.603 1.00 48.47 164 GLY A CA 1
ATOM 1210 C C . GLY A 1 164 ? 29.181 4.506 7.279 1.00 48.47 164 GLY A C 1
ATOM 1211 O O . GLY A 1 164 ? 30.374 4.693 7.509 1.00 48.47 164 GLY A O 1
ATOM 1212 N N . LEU A 1 165 ? 28.731 3.372 6.731 1.00 49.50 165 LEU A N 1
ATOM 1213 C CA . LEU A 1 165 ? 29.574 2.238 6.346 1.00 49.50 165 LEU A CA 1
ATOM 1214 C C . LEU A 1 165 ? 30.109 2.391 4.911 1.00 49.50 165 LEU A C 1
ATOM 1216 O O . LEU A 1 165 ? 31.239 1.998 4.636 1.00 49.50 165 LEU A O 1
ATOM 1220 N N . LEU A 1 166 ? 29.338 3.021 4.017 1.00 53.66 166 LEU A N 1
ATOM 1221 C CA . LEU A 1 166 ? 29.767 3.370 2.657 1.00 53.66 166 LEU A CA 1
ATOM 1222 C C . LEU A 1 166 ? 30.746 4.556 2.634 1.00 53.66 166 LEU A C 1
ATOM 1224 O O . LEU A 1 166 ? 31.714 4.512 1.879 1.00 53.66 166 LEU A O 1
ATOM 1228 N N . GLU A 1 167 ? 30.574 5.550 3.512 1.00 52.59 167 GLU A N 1
ATOM 1229 C CA . GLU A 1 167 ? 31.514 6.680 3.677 1.00 52.59 167 GLU A CA 1
ATOM 1230 C C . GLU A 1 167 ? 32.874 6.272 4.278 1.00 52.59 167 GLU A C 1
ATOM 1232 O O . GLU A 1 167 ? 33.844 7.015 4.186 1.00 52.59 167 GLU A O 1
ATOM 1237 N N . GLN A 1 168 ? 32.974 5.077 4.870 1.00 53.12 168 GLN A N 1
ATOM 1238 C CA . GLN A 1 168 ? 34.233 4.507 5.372 1.00 53.12 168 GLN A CA 1
ATOM 1239 C C . GLN A 1 168 ? 34.958 3.614 4.349 1.00 53.12 168 GLN A C 1
ATOM 1241 O O . GLN A 1 168 ? 36.114 3.252 4.566 1.00 53.12 168 GLN A O 1
ATOM 1246 N N . LEU A 1 169 ? 34.289 3.237 3.253 1.00 46.69 169 LEU A N 1
ATOM 1247 C CA . LEU A 1 169 ? 34.768 2.270 2.254 1.00 46.69 169 LEU A CA 1
ATOM 1248 C C . LEU A 1 169 ? 35.102 2.896 0.891 1.00 46.69 169 LEU A C 1
ATOM 1250 O O . LEU A 1 169 ? 35.667 2.213 0.035 1.00 46.69 169 LEU A O 1
ATOM 1254 N N . LEU A 1 170 ? 34.803 4.180 0.698 1.00 43.03 170 LEU A N 1
ATOM 1255 C CA . LEU A 1 170 ? 35.238 4.981 -0.445 1.00 43.03 170 LEU A CA 1
ATOM 1256 C C . LEU A 1 170 ? 35.999 6.210 0.090 1.00 43.03 170 LEU A C 1
ATOM 1258 O O . LEU A 1 170 ? 35.417 6.941 0.888 1.00 43.03 170 LEU A O 1
ATOM 1262 N N . PRO A 1 171 ? 37.281 6.412 -0.275 1.00 49.31 171 PRO A N 1
ATOM 1263 C CA . PRO A 1 171 ? 38.038 7.602 0.115 1.00 49.31 171 PRO A CA 1
ATOM 1264 C C . PRO A 1 171 ? 37.514 8.884 -0.543 1.00 49.31 171 PRO A C 1
ATOM 1266 O O . PRO A 1 171 ? 36.964 8.798 -1.667 1.00 49.31 171 PRO A O 1
#

Secondary structure (DSSP, 8-state):
-HHHHHHHHHHHHHHHHHHHHHHHTTTT--PPPPPP-TTSPPPPP--SSHHHHHHHHHHHHHHHHHHHHTS-HHHHHHHHTSHHHHHHHHHHHT--HHHHHHHHHHHHHHHHHHHHHTTSS-HHHHHHHHHHHHT--HHHHHHHHH-THHHHHGGGTTSHHHHHHHTTT--